Protein AF-A0A822CH67-F1 (afdb_monomer_lite)

Secondary structure (DSSP, 8-state):
-HHHHHHHHHHHHHHHGGGS-HHHHHHHHHHHHHHHSSS--TTTHHHHHHHHHHHHHTHHHHHT-HHHHHHHHHHHHHHTT-S-HHHHHHHHHHHHHHHHHHT---HHHHHHHHHHHH---

Sequence (121 aa):
MKIKGARAIQMIGETLKMNLNNEYLFILVELLLKGLYGRVYEGKEYFLRSIETICIHCKDSLKTSSDLVQRIYENILKECKKQSLQYRSVAIRVLSLLADQYNFQVYDLFWTWFEKTFKQP

Structure (mmCIF, N/CA/C/O backbone):
data_AF-A0A822CH67-F1
#
_entry.id   AF-A0A822CH67-F1
#
loop_
_atom_site.group_PDB
_atom_site.id
_atom_site.type_symbol
_atom_site.label_atom_id
_atom_site.label_alt_id
_atom_site.label_comp_id
_atom_site.label_asym_id
_atom_site.label_entity_id
_atom_site.label_seq_id
_atom_site.pdbx_PDB_ins_code
_atom_site.Cartn_x
_atom_site.Cartn_y
_atom_site.Cartn_z
_atom_site.occupancy
_atom_site.B_iso_or_equiv
_atom_site.auth_seq_id
_atom_site.auth_comp_id
_atom_site.auth_asym_id
_atom_site.auth_atom_id
_atom_site.pdbx_PDB_model_num
ATOM 1 N N . MET A 1 1 ? 11.997 4.773 14.449 1.00 58.47 1 MET A N 1
ATOM 2 C CA . MET A 1 1 ? 12.827 4.069 13.438 1.00 58.47 1 MET A CA 1
ATOM 3 C C . MET A 1 1 ? 12.008 3.592 12.234 1.00 58.47 1 MET A C 1
ATOM 5 O O . MET A 1 1 ? 12.358 3.946 11.118 1.00 58.47 1 MET A O 1
ATOM 9 N N . LYS A 1 2 ? 10.875 2.900 12.446 1.00 80.94 2 LYS A N 1
ATOM 10 C CA . LYS A 1 2 ? 9.992 2.360 11.387 1.00 80.94 2 LYS A CA 1
ATOM 11 C C . LYS A 1 2 ? 9.565 3.374 10.306 1.00 80.94 2 LYS A C 1
ATOM 13 O O . LYS A 1 2 ? 9.723 3.098 9.125 1.00 80.94 2 LYS A O 1
ATOM 18 N N . ILE A 1 3 ? 9.117 4.571 10.698 1.00 90.00 3 ILE A N 1
ATOM 19 C CA . ILE A 1 3 ? 8.677 5.625 9.755 1.00 90.00 3 ILE A CA 1
ATOM 20 C C . ILE A 1 3 ? 9.832 6.144 8.884 1.00 90.00 3 ILE A C 1
ATOM 22 O O . ILE A 1 3 ? 9.661 6.351 7.687 1.00 90.00 3 ILE A O 1
ATOM 26 N N . LYS A 1 4 ? 11.020 6.340 9.477 1.00 90.31 4 LYS A N 1
ATOM 27 C CA . LYS A 1 4 ? 12.214 6.784 8.738 1.00 90.31 4 LYS A CA 1
ATOM 28 C C . LYS A 1 4 ? 12.610 5.754 7.677 1.00 90.31 4 LYS A C 1
ATOM 30 O O . LYS A 1 4 ? 12.953 6.145 6.570 1.00 90.31 4 LYS A O 1
ATOM 35 N N . GLY A 1 5 ? 12.486 4.463 8.002 1.00 91.19 5 GLY A N 1
ATOM 36 C CA . GLY A 1 5 ? 12.670 3.371 7.046 1.00 91.19 5 GLY A CA 1
ATOM 37 C C . GLY A 1 5 ? 11.697 3.459 5.872 1.00 91.19 5 GLY A C 1
ATOM 38 O O . GLY A 1 5 ? 12.144 3.496 4.735 1.00 91.19 5 GLY A O 1
ATOM 39 N N . ALA A 1 6 ? 10.392 3.593 6.132 1.00 92.81 6 ALA A N 1
ATOM 40 C CA . ALA A 1 6 ? 9.395 3.742 5.065 1.00 92.81 6 ALA A CA 1
ATOM 41 C C . ALA A 1 6 ? 9.723 4.917 4.125 1.00 92.81 6 ALA A C 1
ATOM 43 O O . ALA A 1 6 ? 9.807 4.745 2.914 1.00 92.81 6 ALA A O 1
ATOM 44 N N . ARG A 1 7 ? 10.025 6.095 4.685 1.00 93.69 7 ARG A N 1
ATOM 45 C CA . ARG A 1 7 ? 10.400 7.279 3.891 1.00 93.69 7 ARG A CA 1
ATOM 46 C C . ARG A 1 7 ? 11.691 7.091 3.086 1.00 93.69 7 ARG A C 1
ATOM 48 O O . ARG A 1 7 ? 11.775 7.583 1.969 1.00 93.69 7 ARG A O 1
ATOM 55 N N . ALA A 1 8 ? 12.683 6.381 3.622 1.00 94.62 8 ALA A N 1
ATOM 56 C CA . ALA A 1 8 ? 13.893 6.058 2.867 1.00 94.62 8 ALA A CA 1
ATOM 57 C C . ALA A 1 8 ? 13.575 5.140 1.676 1.00 94.62 8 ALA A C 1
ATOM 59 O O . ALA A 1 8 ? 14.041 5.385 0.569 1.00 94.62 8 ALA A O 1
ATOM 60 N N . ILE A 1 9 ? 12.721 4.133 1.880 1.00 93.88 9 ILE A N 1
ATOM 61 C CA . ILE A 1 9 ? 12.261 3.236 0.813 1.00 93.88 9 ILE A CA 1
ATOM 62 C C . ILE A 1 9 ? 11.483 4.007 -0.261 1.00 93.88 9 ILE A C 1
ATOM 64 O O . ILE A 1 9 ? 11.691 3.779 -1.450 1.00 93.88 9 ILE A O 1
ATOM 68 N N . GLN A 1 10 ? 10.637 4.955 0.148 1.00 94.31 10 GLN A N 1
ATOM 69 C CA . GLN A 1 10 ? 9.952 5.861 -0.772 1.00 94.31 10 GLN A CA 1
ATOM 70 C C . GLN A 1 10 ? 10.952 6.610 -1.664 1.00 94.31 10 GLN A C 1
ATOM 72 O O . GLN A 1 10 ? 10.841 6.558 -2.885 1.00 94.31 10 GLN A O 1
ATOM 77 N N . MET A 1 11 ? 11.963 7.238 -1.059 1.00 94.31 11 MET A N 1
ATOM 78 C CA . MET A 1 11 ? 12.993 7.978 -1.788 1.00 94.31 11 MET A CA 1
ATOM 79 C C . MET A 1 11 ? 13.777 7.077 -2.755 1.00 94.31 11 MET A C 1
ATOM 81 O O . MET A 1 11 ? 14.071 7.491 -3.875 1.00 94.31 11 MET A O 1
ATOM 85 N N . ILE A 1 12 ? 14.072 5.830 -2.365 1.00 92.38 12 ILE A N 1
ATOM 86 C CA . ILE A 1 12 ? 14.709 4.840 -3.249 1.00 92.38 12 ILE A CA 1
ATOM 87 C C . ILE A 1 12 ? 13.825 4.564 -4.473 1.00 92.38 12 ILE A C 1
ATOM 89 O O . ILE A 1 12 ? 14.323 4.601 -5.597 1.00 92.38 12 ILE A O 1
ATOM 93 N N . GLY A 1 13 ? 12.523 4.334 -4.273 1.00 90.25 13 GLY A N 1
ATOM 94 C CA . GLY A 1 13 ? 11.569 4.109 -5.363 1.00 90.25 13 GLY A CA 1
ATOM 95 C C . GLY A 1 13 ? 11.452 5.305 -6.315 1.00 90.25 13 GLY A C 1
ATOM 96 O O . GLY A 1 13 ? 11.467 5.126 -7.531 1.00 90.25 13 GLY A O 1
ATOM 97 N N . GLU A 1 14 ? 11.413 6.528 -5.778 1.00 92.12 14 GLU A N 1
ATOM 98 C CA . GLU A 1 14 ? 11.373 7.774 -6.567 1.00 92.12 14 GLU A CA 1
ATOM 99 C C . GLU A 1 14 ? 12.654 7.993 -7.378 1.00 92.12 14 GLU A C 1
ATOM 101 O O . GLU A 1 14 ? 12.595 8.465 -8.515 1.00 92.12 14 GLU A O 1
ATOM 106 N N . THR A 1 15 ? 13.806 7.643 -6.802 1.00 92.88 15 THR A N 1
ATOM 107 C CA . THR A 1 15 ? 15.123 7.899 -7.399 1.00 92.88 15 THR A CA 1
ATOM 108 C C . THR A 1 15 ? 15.486 6.845 -8.440 1.00 92.88 15 THR A C 1
ATOM 110 O O . THR A 1 15 ? 15.914 7.187 -9.540 1.00 92.88 15 THR A O 1
ATOM 113 N N . LEU A 1 16 ? 15.316 5.559 -8.111 1.00 90.00 16 LEU A N 1
ATOM 114 C CA . LEU A 1 16 ? 15.762 4.456 -8.964 1.00 90.00 16 LEU A CA 1
ATOM 115 C C . LEU A 1 16 ? 14.701 4.026 -9.980 1.00 90.00 16 LEU A C 1
ATOM 117 O O . LEU A 1 16 ? 15.068 3.641 -11.088 1.00 90.00 16 LEU A O 1
ATOM 121 N N . LYS A 1 17 ? 13.403 4.137 -9.662 1.00 89.12 17 LYS A N 1
ATOM 122 C CA . LYS A 1 17 ? 12.291 3.812 -10.576 1.00 89.12 17 LYS A CA 1
ATOM 123 C C . LYS A 1 17 ? 12.473 2.424 -11.223 1.00 89.12 17 LYS A C 1
ATOM 125 O O . LYS A 1 17 ? 12.571 1.426 -10.515 1.00 89.12 17 LYS A O 1
ATOM 130 N N . MET A 1 18 ? 12.572 2.366 -12.552 1.00 82.69 18 MET A N 1
ATOM 131 C CA . MET A 1 18 ? 12.810 1.154 -13.349 1.00 82.69 18 MET A CA 1
ATOM 132 C C . MET A 1 18 ? 14.223 0.559 -13.214 1.00 82.69 18 MET A C 1
ATOM 134 O O . MET A 1 18 ? 14.431 -0.590 -13.582 1.00 82.69 18 MET A O 1
ATOM 138 N N . ASN A 1 19 ? 15.190 1.310 -12.677 1.00 85.94 19 ASN A N 1
ATOM 139 C CA . ASN A 1 19 ? 16.560 0.828 -12.460 1.00 85.94 19 ASN A CA 1
ATOM 140 C C . ASN A 1 19 ? 16.702 0.015 -11.164 1.00 85.94 19 ASN A C 1
ATOM 142 O O . ASN A 1 19 ? 17.780 -0.499 -10.866 1.00 85.94 19 ASN A O 1
ATOM 146 N N . LEU A 1 20 ? 15.639 -0.080 -10.360 1.00 85.56 20 LEU A N 1
ATOM 147 C CA . LEU A 1 20 ? 15.633 -0.904 -9.163 1.00 85.56 20 LEU A CA 1
ATOM 148 C C . LEU A 1 20 ? 15.483 -2.379 -9.555 1.00 85.56 20 LEU A C 1
ATOM 150 O O . LEU A 1 20 ? 14.468 -2.786 -10.116 1.00 85.56 20 LEU A O 1
ATOM 154 N N . ASN A 1 21 ? 16.497 -3.181 -9.231 1.00 88.12 21 ASN A N 1
ATOM 155 C CA . ASN A 1 21 ? 16.485 -4.623 -9.467 1.00 88.12 21 ASN A CA 1
ATOM 156 C C . ASN A 1 21 ? 15.291 -5.299 -8.758 1.00 88.12 21 ASN A C 1
ATOM 158 O O . ASN A 1 21 ? 14.968 -4.960 -7.616 1.00 88.12 21 ASN A O 1
ATOM 162 N N . ASN A 1 22 ? 14.681 -6.285 -9.423 1.00 87.25 22 ASN A N 1
ATOM 163 C CA . ASN A 1 22 ? 13.502 -7.016 -8.950 1.00 87.25 22 ASN A CA 1
ATOM 164 C C . ASN A 1 22 ? 13.679 -7.668 -7.565 1.00 87.25 22 ASN A C 1
ATOM 166 O O . ASN A 1 22 ? 12.733 -7.680 -6.780 1.00 87.25 22 ASN A O 1
ATOM 170 N N . GLU A 1 23 ? 14.869 -8.176 -7.236 1.00 90.06 23 GLU A N 1
ATOM 171 C CA . GLU A 1 23 ? 15.160 -8.776 -5.928 1.00 90.06 23 GLU A CA 1
ATOM 172 C C . GLU A 1 23 ? 15.120 -7.723 -4.813 1.00 90.06 23 GLU A C 1
ATOM 174 O O . GLU A 1 23 ? 14.424 -7.890 -3.808 1.00 90.06 23 GLU A O 1
ATOM 179 N N . TYR A 1 24 ? 15.796 -6.588 -5.013 1.00 91.12 24 TYR A N 1
ATOM 180 C CA . TYR A 1 24 ? 15.755 -5.488 -4.050 1.00 91.12 24 TYR A CA 1
ATOM 181 C C . TYR A 1 24 ? 14.353 -4.895 -3.943 1.00 91.12 24 TYR A C 1
ATOM 183 O O . TYR A 1 24 ? 13.885 -4.641 -2.837 1.00 91.12 24 TYR A O 1
ATOM 191 N N . LEU A 1 25 ? 13.648 -4.734 -5.063 1.00 92.06 25 LEU A N 1
ATOM 192 C CA . LEU A 1 25 ? 12.256 -4.295 -5.079 1.00 92.06 25 LEU A CA 1
ATOM 193 C C . LEU A 1 25 ? 11.365 -5.209 -4.227 1.00 92.06 25 LEU A C 1
ATOM 195 O O . LEU A 1 25 ? 10.609 -4.710 -3.393 1.00 92.06 25 LEU A O 1
ATOM 199 N N . PHE A 1 26 ? 11.490 -6.529 -4.380 1.00 92.94 26 PHE A N 1
ATOM 200 C CA . PHE A 1 26 ? 10.756 -7.498 -3.568 1.00 92.94 26 PHE A CA 1
ATOM 201 C C . PHE A 1 26 ? 11.052 -7.324 -2.071 1.00 92.94 26 PHE A C 1
ATOM 203 O O . PHE A 1 26 ? 10.125 -7.215 -1.267 1.00 92.94 26 PHE A O 1
ATOM 210 N N . ILE A 1 27 ? 12.331 -7.215 -1.693 1.00 94.00 27 ILE A N 1
ATOM 211 C CA . ILE A 1 27 ? 12.745 -7.003 -0.296 1.00 94.00 27 ILE A CA 1
ATOM 212 C C . ILE A 1 27 ? 12.135 -5.713 0.268 1.00 94.00 27 ILE A C 1
ATOM 214 O O . ILE A 1 27 ? 11.604 -5.708 1.382 1.00 94.00 27 ILE A O 1
ATOM 218 N N . LEU A 1 28 ? 12.189 -4.618 -0.493 1.00 94.69 28 LEU A N 1
ATOM 219 C CA . LEU A 1 28 ? 11.654 -3.326 -0.07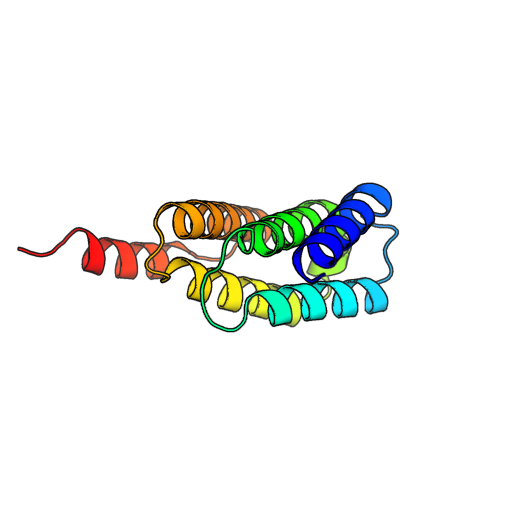3 1.00 94.69 28 LEU A CA 1
ATOM 220 C C . LEU A 1 28 ? 10.137 -3.376 0.128 1.00 94.69 28 LEU A C 1
ATOM 222 O O . LEU A 1 28 ? 9.641 -2.892 1.148 1.00 94.69 28 LEU A O 1
ATOM 226 N N . VAL A 1 29 ? 9.405 -3.999 -0.797 1.00 94.94 29 VAL A N 1
ATOM 227 C CA . VAL A 1 29 ? 7.956 -4.195 -0.669 1.00 94.94 29 VAL A CA 1
ATOM 228 C C . VAL A 1 29 ? 7.631 -5.032 0.566 1.00 94.94 29 VAL A C 1
ATOM 230 O O . VAL A 1 29 ? 6.796 -4.624 1.370 1.00 94.94 29 VAL A O 1
ATOM 233 N N . GLU A 1 30 ? 8.311 -6.156 0.783 1.00 95.06 30 GLU A N 1
ATOM 234 C CA . GLU A 1 30 ? 8.077 -7.018 1.948 1.00 95.06 30 GLU A CA 1
ATOM 235 C C . GLU A 1 30 ? 8.342 -6.288 3.276 1.00 95.06 30 GLU A C 1
ATOM 237 O O . GLU A 1 30 ? 7.583 -6.436 4.237 1.00 95.06 30 GLU A O 1
ATOM 242 N N . LEU A 1 31 ? 9.374 -5.440 3.342 1.00 95.31 31 LEU A N 1
ATOM 243 C CA . LEU A 1 31 ? 9.624 -4.591 4.512 1.00 95.31 31 LEU A CA 1
ATOM 244 C C . LEU A 1 31 ? 8.485 -3.593 4.755 1.00 95.31 31 LEU A C 1
ATOM 246 O O . LEU A 1 31 ? 8.076 -3.398 5.905 1.00 95.31 31 LEU A O 1
ATOM 250 N N . LEU A 1 32 ? 7.949 -2.984 3.693 1.00 96.31 32 LEU A N 1
ATOM 251 C CA . LEU A 1 32 ? 6.807 -2.079 3.802 1.00 96.31 32 LEU A CA 1
ATOM 252 C C . LEU A 1 32 ? 5.542 -2.814 4.260 1.00 96.31 32 LEU A C 1
ATOM 254 O O . LEU A 1 32 ? 4.874 -2.347 5.184 1.00 96.31 32 LEU A O 1
ATOM 258 N N . LEU A 1 33 ? 5.244 -3.981 3.679 1.00 95.81 33 LEU A N 1
ATOM 259 C CA . LEU A 1 33 ? 4.086 -4.802 4.042 1.00 95.81 33 LEU A CA 1
ATOM 260 C C . LEU A 1 33 ? 4.159 -5.278 5.497 1.00 95.81 33 LEU A C 1
ATOM 262 O O . LEU A 1 33 ? 3.177 -5.169 6.231 1.00 95.81 33 LEU A O 1
ATOM 266 N N . LYS A 1 34 ? 5.335 -5.706 5.974 1.00 94.62 34 LYS A N 1
ATOM 267 C CA . LYS A 1 34 ? 5.548 -6.025 7.398 1.00 94.62 34 LYS A CA 1
ATOM 268 C C . LYS A 1 34 ? 5.290 -4.820 8.303 1.00 94.62 34 LYS A C 1
ATOM 270 O O . LYS A 1 34 ? 4.777 -4.979 9.410 1.00 94.62 34 LYS A O 1
ATOM 275 N N . GLY A 1 35 ? 5.601 -3.612 7.835 1.00 93.00 35 GLY A N 1
ATOM 276 C CA . GLY A 1 35 ? 5.295 -2.361 8.531 1.00 93.00 35 GLY A CA 1
ATOM 277 C C . GLY A 1 35 ? 3.799 -2.050 8.651 1.00 93.00 35 GLY A C 1
ATOM 278 O O . GLY A 1 35 ? 3.398 -1.337 9.574 1.00 93.00 35 GLY A O 1
ATOM 279 N N . LEU A 1 36 ? 2.960 -2.618 7.778 1.00 94.75 36 LEU A N 1
ATOM 280 C CA . LEU A 1 36 ? 1.504 -2.505 7.871 1.00 94.75 36 LEU A CA 1
ATOM 281 C C . LEU A 1 36 ? 0.896 -3.433 8.930 1.00 94.75 36 LEU A C 1
ATOM 283 O O . LEU A 1 36 ? -0.234 -3.205 9.361 1.00 94.75 36 LEU A O 1
ATOM 287 N N . TYR A 1 37 ? 1.609 -4.452 9.407 1.00 92.19 37 TYR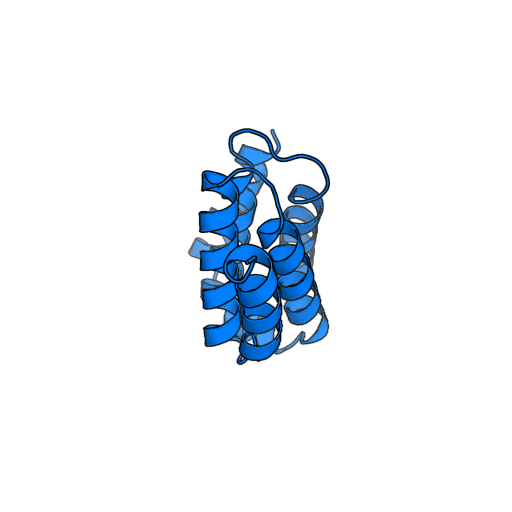 A N 1
ATOM 288 C CA . TYR A 1 37 ? 1.037 -5.382 10.376 1.00 92.19 37 TYR A CA 1
ATOM 289 C C . TYR A 1 37 ? 0.737 -4.713 11.732 1.00 92.19 37 TYR A C 1
ATOM 291 O O . TYR A 1 37 ? 1.501 -3.893 12.244 1.00 92.19 37 TYR A O 1
ATOM 299 N N . GLY A 1 38 ? -0.389 -5.094 12.341 1.00 90.94 38 GLY A N 1
ATOM 300 C CA . GLY A 1 38 ? -0.785 -4.658 13.683 1.00 90.94 38 GLY A CA 1
ATOM 301 C C . GLY A 1 38 ? -1.676 -3.408 13.739 1.00 90.94 38 GLY A C 1
ATOM 302 O O . GLY A 1 38 ? -2.476 -3.125 12.836 1.00 90.94 38 GLY A O 1
ATOM 303 N N . ARG A 1 39 ? -1.592 -2.695 14.872 1.00 91.75 39 ARG A N 1
ATOM 304 C CA . ARG A 1 39 ? -2.432 -1.527 15.199 1.00 91.75 39 ARG A CA 1
ATOM 305 C C . ARG A 1 39 ? -2.057 -0.308 14.348 1.00 91.75 39 ARG A C 1
ATOM 307 O O . ARG A 1 39 ? -0.959 -0.236 13.801 1.00 91.75 39 ARG A O 1
ATOM 314 N N . VAL A 1 40 ? -2.986 0.635 14.212 1.00 93.44 40 VAL A N 1
ATOM 315 C CA . VAL A 1 40 ? -2.706 1.943 13.601 1.00 93.44 40 VAL A CA 1
ATOM 316 C C . VAL A 1 40 ? -2.038 2.825 14.652 1.00 93.44 40 VAL A C 1
ATOM 318 O O . VAL A 1 40 ? -2.500 2.880 15.788 1.00 93.44 40 VAL A O 1
ATOM 321 N N . TYR A 1 41 ? -0.947 3.479 14.270 1.00 92.38 41 TYR A N 1
ATOM 322 C CA . TYR A 1 41 ? -0.213 4.442 15.084 1.00 92.38 41 TYR A CA 1
ATOM 323 C C . TYR A 1 41 ? 0.119 5.665 14.224 1.00 92.38 41 TYR A C 1
ATOM 325 O O . TYR A 1 41 ? 0.046 5.600 12.995 1.00 92.38 41 TYR A O 1
ATOM 333 N N . GLU A 1 42 ? 0.474 6.773 14.864 1.00 91.62 42 GLU A N 1
ATOM 334 C CA . GLU A 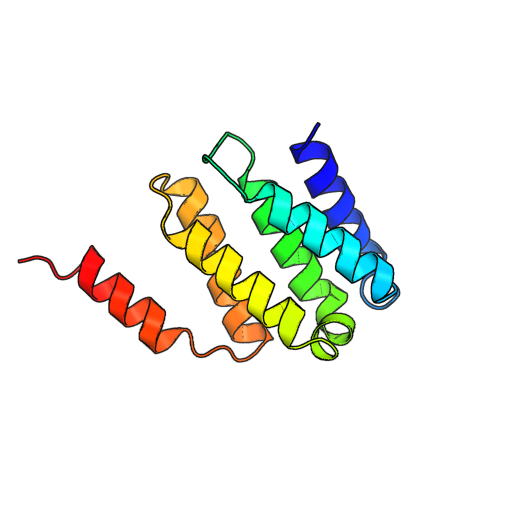1 42 ? 0.820 8.016 14.177 1.00 91.62 42 GLU A CA 1
ATOM 335 C C . GLU A 1 42 ? 1.986 7.819 13.193 1.00 91.62 42 GLU A C 1
ATOM 337 O O . GLU A 1 42 ? 3.035 7.276 13.545 1.00 91.62 42 GLU A O 1
ATOM 342 N N . GLY A 1 43 ? 1.810 8.227 11.937 1.00 91.38 43 GLY A N 1
ATOM 343 C CA . GLY A 1 43 ? 2.819 8.053 10.897 1.00 91.38 43 GLY A CA 1
ATOM 344 C C . GLY A 1 43 ? 2.803 6.678 10.223 1.00 91.38 43 GLY A C 1
ATOM 345 O O . GLY A 1 43 ? 3.621 6.415 9.338 1.00 91.38 43 GLY A O 1
ATOM 346 N N . LYS A 1 44 ? 1.896 5.765 10.583 1.00 95.12 44 LYS A N 1
ATOM 347 C CA . LYS A 1 44 ? 1.766 4.493 9.856 1.00 95.12 44 LYS A CA 1
ATOM 348 C C . LYS A 1 44 ? 1.349 4.715 8.395 1.00 95.12 44 LYS A C 1
ATOM 350 O O . LYS A 1 44 ? 1.679 3.907 7.532 1.00 95.12 44 LYS A O 1
ATOM 355 N N . GLU A 1 45 ? 0.680 5.822 8.084 1.00 95.12 45 GLU A N 1
ATOM 356 C CA . GLU A 1 45 ? 0.295 6.217 6.728 1.00 95.12 45 GLU A CA 1
ATOM 357 C C . GLU A 1 45 ? 1.491 6.416 5.787 1.00 95.12 45 GLU A C 1
ATOM 359 O O . GLU A 1 45 ? 1.332 6.276 4.576 1.00 95.12 45 GLU A O 1
ATOM 364 N N . TYR A 1 46 ? 2.700 6.663 6.313 1.00 95.69 46 TYR A N 1
ATOM 365 C CA . TYR A 1 46 ? 3.902 6.733 5.478 1.00 95.69 46 TYR A CA 1
ATOM 366 C C . TYR A 1 46 ? 4.200 5.401 4.793 1.00 95.69 46 TYR A C 1
ATOM 368 O O . TYR A 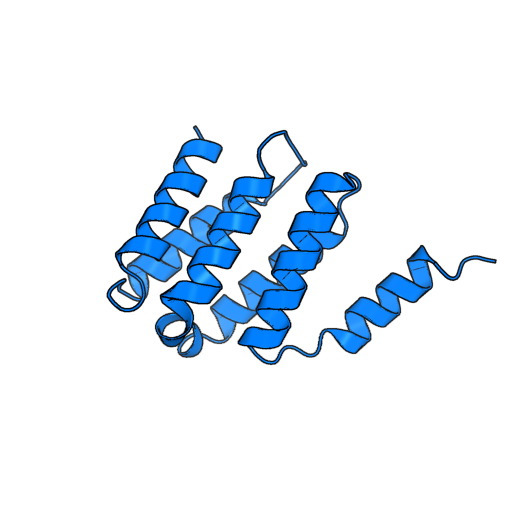1 46 ? 4.631 5.424 3.653 1.00 95.69 46 TYR A O 1
ATOM 376 N N . PHE A 1 47 ? 3.892 4.255 5.410 1.00 97.19 47 PHE A N 1
ATOM 377 C CA . PHE A 1 47 ? 4.039 2.956 4.745 1.00 97.19 47 PHE A CA 1
ATOM 378 C C . PHE A 1 47 ? 3.121 2.834 3.528 1.00 97.19 47 PHE A C 1
ATOM 380 O O . PHE A 1 47 ? 3.558 2.372 2.479 1.00 97.19 47 PHE A O 1
ATOM 387 N N . LEU A 1 48 ? 1.872 3.297 3.646 1.00 97.25 48 LEU A N 1
ATOM 388 C CA . LEU A 1 48 ? 0.916 3.298 2.537 1.00 97.25 48 LEU A CA 1
ATOM 389 C C . LEU A 1 48 ? 1.409 4.189 1.389 1.00 97.25 48 LEU A C 1
ATOM 391 O O . LEU A 1 48 ? 1.384 3.767 0.238 1.00 97.25 48 LEU A O 1
ATOM 395 N N . ARG A 1 49 ? 1.911 5.389 1.709 1.00 96.31 49 ARG A N 1
ATOM 396 C CA . ARG A 1 49 ? 2.485 6.317 0.720 1.00 96.31 49 ARG A CA 1
ATOM 397 C C . ARG A 1 49 ? 3.737 5.745 0.053 1.00 96.31 49 ARG A C 1
ATOM 399 O O . ARG A 1 49 ? 3.884 5.857 -1.152 1.00 96.31 49 ARG A O 1
ATOM 406 N N . SER A 1 50 ? 4.614 5.080 0.802 1.00 96.38 50 SER A N 1
ATOM 407 C CA . SER A 1 50 ? 5.798 4.435 0.225 1.00 96.38 50 SER A CA 1
ATOM 408 C C . SER A 1 50 ? 5.433 3.281 -0.712 1.00 96.38 50 SER A C 1
ATOM 410 O O . SER A 1 50 ? 6.065 3.124 -1.753 1.00 96.38 50 SER A O 1
ATOM 412 N N . ILE A 1 51 ? 4.409 2.489 -0.368 1.00 96.25 51 ILE A N 1
ATOM 413 C CA . ILE A 1 51 ? 3.898 1.420 -1.240 1.00 96.25 51 ILE A CA 1
ATOM 414 C C . ILE A 1 51 ? 3.332 2.014 -2.525 1.00 96.25 51 ILE A C 1
ATOM 416 O O . ILE A 1 51 ? 3.656 1.531 -3.605 1.00 96.25 51 ILE A O 1
ATOM 420 N N . GLU A 1 52 ? 2.525 3.066 -2.414 1.00 95.69 52 GLU A N 1
ATOM 421 C CA . GLU A 1 52 ? 2.003 3.801 -3.563 1.00 95.69 52 GLU A CA 1
ATOM 422 C C . GLU A 1 52 ? 3.130 4.274 -4.484 1.00 95.69 52 GLU A C 1
ATOM 424 O O . GLU A 1 52 ? 3.125 3.949 -5.668 1.00 95.69 52 GLU A O 1
ATOM 429 N N . THR A 1 53 ? 4.128 4.967 -3.938 1.00 95.00 53 THR A N 1
ATOM 430 C CA . THR A 1 53 ? 5.296 5.437 -4.687 1.00 95.00 53 THR A CA 1
ATOM 431 C C . THR A 1 53 ? 5.985 4.297 -5.435 1.00 95.00 53 THR A C 1
ATOM 433 O O . THR A 1 53 ? 6.241 4.422 -6.631 1.00 95.00 53 THR A O 1
ATOM 436 N N . ILE A 1 54 ? 6.261 3.173 -4.765 1.00 94.25 54 ILE A N 1
ATOM 437 C CA . ILE A 1 54 ? 6.861 2.002 -5.417 1.00 94.25 54 ILE A CA 1
ATOM 438 C C . ILE A 1 54 ? 5.957 1.485 -6.540 1.00 94.25 54 ILE A C 1
ATOM 440 O O . ILE A 1 54 ? 6.428 1.222 -7.644 1.00 94.25 54 ILE A O 1
ATOM 444 N N . CYS A 1 55 ? 4.657 1.377 -6.287 1.00 92.62 55 CYS A N 1
ATOM 445 C CA . CYS A 1 55 ? 3.709 0.859 -7.261 1.00 92.62 55 CYS A CA 1
ATOM 446 C C . CYS A 1 55 ? 3.584 1.754 -8.496 1.00 92.62 55 CYS A C 1
ATOM 448 O O . CYS A 1 55 ? 3.401 1.219 -9.586 1.00 92.62 55 CYS A O 1
ATOM 450 N N . ILE A 1 56 ? 3.734 3.073 -8.344 1.00 92.31 56 ILE A N 1
ATOM 451 C CA . ILE A 1 56 ? 3.735 4.049 -9.441 1.00 92.31 56 ILE A CA 1
ATOM 452 C C . ILE A 1 56 ? 5.056 4.002 -10.214 1.00 92.31 56 ILE A C 1
ATOM 454 O O . ILE A 1 56 ? 5.057 3.850 -11.437 1.00 92.31 56 ILE A O 1
ATOM 458 N N . HIS A 1 57 ? 6.179 4.149 -9.511 1.00 92.56 57 HIS A N 1
ATOM 459 C CA . HIS A 1 57 ? 7.484 4.405 -10.123 1.00 92.56 57 HIS A CA 1
ATOM 460 C C . HIS A 1 57 ? 8.236 3.143 -10.555 1.00 92.56 57 HIS A C 1
ATOM 462 O O . HIS A 1 57 ? 9.061 3.218 -11.463 1.00 92.56 57 HIS A O 1
ATOM 468 N N . CYS A 1 58 ? 7.938 1.990 -9.954 1.00 91.19 58 CYS A N 1
ATOM 469 C CA . CYS A 1 58 ? 8.550 0.695 -10.272 1.00 91.19 58 CYS A CA 1
ATOM 470 C C . CYS A 1 58 ? 7.564 -0.253 -10.979 1.00 91.19 58 CYS A C 1
ATOM 472 O O . CYS A 1 58 ? 7.713 -1.472 -10.921 1.00 91.19 58 CYS A O 1
ATOM 474 N N . LYS A 1 59 ? 6.533 0.294 -11.635 1.00 88.81 59 LYS A N 1
ATOM 475 C CA . LYS A 1 59 ? 5.402 -0.475 -12.178 1.00 88.81 59 LYS A CA 1
ATOM 476 C C . LYS A 1 59 ? 5.795 -1.567 -13.169 1.00 88.81 59 LYS A C 1
ATOM 478 O O . LYS A 1 59 ? 5.218 -2.647 -13.140 1.00 88.81 59 LYS A O 1
ATOM 483 N N . ASP A 1 60 ? 6.767 -1.297 -14.036 1.00 85.75 60 ASP A N 1
ATOM 484 C CA . ASP A 1 60 ? 7.147 -2.228 -15.100 1.00 85.75 60 ASP A CA 1
ATOM 485 C C . ASP A 1 60 ? 7.887 -3.437 -14.509 1.00 85.75 60 ASP A C 1
ATOM 487 O O . ASP A 1 60 ? 7.603 -4.574 -14.878 1.00 85.75 60 ASP A O 1
ATOM 491 N N . SER A 1 61 ? 8.715 -3.199 -13.487 1.00 85.88 61 SER A N 1
ATOM 492 C CA . SER A 1 61 ? 9.356 -4.231 -12.664 1.00 85.88 61 SER A CA 1
ATOM 493 C C . SER A 1 61 ? 8.360 -5.018 -11.800 1.00 85.88 61 SER A C 1
ATOM 495 O O . SER A 1 61 ? 8.594 -6.179 -11.482 1.00 85.88 61 SER A O 1
ATOM 497 N N . LEU A 1 62 ? 7.236 -4.411 -11.399 1.00 85.06 62 LEU A N 1
ATOM 498 C CA . LEU A 1 62 ? 6.189 -5.089 -10.623 1.00 85.06 62 LEU A CA 1
ATOM 499 C C . LEU A 1 62 ? 5.254 -5.936 -11.489 1.00 85.06 62 LEU A C 1
ATOM 501 O O . LEU A 1 62 ? 4.805 -6.989 -11.042 1.00 85.06 62 LEU A O 1
ATOM 505 N N . LYS A 1 63 ? 4.976 -5.515 -12.728 1.00 80.56 63 LYS A N 1
ATOM 506 C CA . LYS A 1 63 ? 4.103 -6.251 -13.660 1.00 80.56 63 LYS A CA 1
ATOM 507 C C . LYS A 1 63 ? 4.619 -7.647 -14.000 1.00 80.56 63 LYS A C 1
ATOM 509 O O . LYS A 1 63 ? 3.820 -8.509 -14.346 1.00 80.56 63 LYS A O 1
ATOM 514 N N . THR A 1 64 ? 5.921 -7.892 -13.867 1.00 77.56 64 THR A N 1
ATOM 515 C CA . THR A 1 64 ? 6.500 -9.229 -14.055 1.00 77.56 64 THR A CA 1
ATOM 516 C C . THR A 1 64 ? 6.171 -10.197 -12.914 1.00 77.56 64 THR A C 1
ATOM 518 O O . THR A 1 64 ? 6.422 -11.389 -13.050 1.00 77.56 64 THR A O 1
ATOM 521 N N . SER A 1 65 ? 5.609 -9.707 -11.803 1.00 80.88 65 SER A N 1
ATOM 522 C CA . SER A 1 65 ? 5.388 -10.467 -10.569 1.00 80.88 65 SER A CA 1
ATOM 523 C C . SER A 1 65 ? 3.940 -10.330 -10.086 1.00 80.88 65 SER A C 1
ATOM 525 O O . SER A 1 65 ? 3.669 -9.641 -9.098 1.00 80.88 65 SER A O 1
ATOM 527 N N . SER A 1 66 ? 3.001 -11.006 -10.761 1.00 82.50 66 SER A N 1
ATOM 528 C CA . SER A 1 66 ? 1.561 -10.959 -10.440 1.00 82.50 66 SER A CA 1
ATOM 529 C C . SER A 1 66 ? 1.259 -11.259 -8.969 1.00 82.50 66 SER A C 1
ATOM 531 O O . SER A 1 66 ? 0.446 -10.570 -8.355 1.00 82.50 66 SER A O 1
ATOM 533 N N . ASP A 1 67 ? 1.969 -12.219 -8.373 1.00 89.38 67 ASP A N 1
ATOM 534 C CA . ASP A 1 67 ? 1.771 -12.630 -6.978 1.00 89.38 67 ASP A CA 1
ATOM 535 C C . ASP A 1 67 ? 2.132 -11.529 -5.976 1.00 89.38 67 ASP A C 1
ATOM 537 O O . ASP A 1 67 ? 1.459 -11.354 -4.956 1.00 89.38 67 ASP A O 1
ATOM 541 N N . LEU A 1 68 ? 3.188 -10.758 -6.259 1.00 90.50 68 LEU A N 1
ATOM 542 C CA . LEU A 1 68 ? 3.602 -9.654 -5.397 1.00 90.50 68 LEU A CA 1
ATOM 543 C C . LEU A 1 68 ? 2.568 -8.530 -5.446 1.00 90.50 68 LEU A C 1
ATOM 545 O O . LEU A 1 68 ? 2.177 -8.007 -4.404 1.00 90.50 68 LEU A O 1
ATOM 549 N N . VAL A 1 69 ? 2.092 -8.193 -6.646 1.00 91.69 69 VAL A N 1
ATOM 550 C CA . VAL A 1 69 ? 1.063 -7.166 -6.839 1.00 91.69 69 VAL A CA 1
ATOM 551 C C . VAL A 1 69 ? -0.243 -7.574 -6.146 1.00 91.69 69 VAL A C 1
ATOM 553 O O . VAL A 1 69 ? -0.817 -6.772 -5.406 1.00 91.69 69 VAL A O 1
ATOM 556 N N . GLN A 1 70 ? -0.670 -8.832 -6.293 1.00 90.25 70 GLN A N 1
ATOM 557 C CA . GLN A 1 70 ? -1.838 -9.380 -5.596 1.00 90.25 70 GLN A CA 1
ATOM 558 C C . GLN A 1 70 ? -1.678 -9.289 -4.071 1.00 90.25 70 GLN A C 1
ATOM 560 O O . GLN A 1 70 ? -2.578 -8.837 -3.360 1.00 90.25 70 GLN A O 1
ATOM 565 N N . ARG A 1 71 ? -0.501 -9.647 -3.547 1.00 92.75 71 ARG A N 1
ATOM 566 C CA . ARG A 1 71 ? -0.210 -9.551 -2.112 1.00 92.75 71 ARG A CA 1
ATOM 567 C C . ARG A 1 71 ? -0.253 -8.110 -1.611 1.00 92.75 71 ARG A C 1
ATOM 569 O O . ARG A 1 71 ? -0.774 -7.867 -0.519 1.00 92.75 71 ARG A O 1
ATOM 576 N N . ILE A 1 72 ? 0.282 -7.153 -2.372 1.00 94.75 72 ILE A N 1
ATOM 577 C CA . ILE A 1 72 ? 0.179 -5.726 -2.040 1.00 94.75 72 ILE A CA 1
ATOM 578 C C . ILE A 1 72 ? -1.300 -5.340 -1.951 1.00 94.75 72 ILE A C 1
ATOM 580 O O . ILE A 1 72 ? -1.726 -4.824 -0.917 1.00 94.75 72 ILE A O 1
ATOM 584 N N . TYR A 1 73 ? -2.084 -5.653 -2.986 1.00 92.31 73 TYR A N 1
ATOM 585 C CA . TYR A 1 73 ? -3.513 -5.349 -3.051 1.00 92.31 73 TYR A CA 1
ATOM 586 C C . TYR A 1 73 ? -4.274 -5.866 -1.820 1.00 92.31 73 TYR A C 1
ATOM 588 O O . TYR A 1 73 ? -4.950 -5.099 -1.131 1.00 92.31 73 TYR A O 1
ATOM 596 N N . GLU A 1 74 ? -4.097 -7.139 -1.464 1.00 91.06 74 GLU A N 1
ATOM 597 C CA . GLU A 1 74 ? -4.763 -7.753 -0.310 1.00 91.06 74 GLU A CA 1
ATOM 598 C C . GLU A 1 74 ? -4.385 -7.106 1.028 1.00 91.06 74 GLU A C 1
ATOM 600 O O . GLU A 1 74 ? -5.223 -6.983 1.928 1.00 91.06 74 GLU A O 1
ATOM 605 N N . ASN A 1 75 ? -3.127 -6.688 1.186 1.00 94.50 75 ASN A N 1
ATOM 606 C CA . ASN A 1 75 ? -2.684 -5.997 2.394 1.00 94.50 75 ASN A CA 1
ATOM 607 C C . ASN A 1 75 ? -3.273 -4.584 2.482 1.00 94.50 75 ASN A C 1
ATOM 609 O O . ASN A 1 75 ? -3.776 -4.206 3.542 1.00 94.50 75 ASN A O 1
ATOM 613 N N . ILE A 1 76 ? -3.300 -3.828 1.380 1.00 94.25 76 ILE A N 1
ATOM 614 C CA . ILE A 1 76 ? -3.929 -2.498 1.355 1.00 94.25 76 ILE A CA 1
ATOM 615 C C . ILE A 1 76 ? -5.435 -2.597 1.626 1.00 94.25 76 ILE A C 1
ATOM 617 O O . ILE A 1 76 ? -5.984 -1.808 2.401 1.00 94.25 76 ILE A O 1
ATOM 621 N N . LEU A 1 77 ? -6.102 -3.612 1.078 1.00 89.88 77 LEU A N 1
ATOM 622 C CA . LEU A 1 77 ? -7.520 -3.861 1.317 1.00 89.88 77 LEU A CA 1
ATOM 623 C C . LEU A 1 77 ? -7.830 -4.120 2.804 1.00 89.88 77 LEU A C 1
ATOM 625 O O . LEU A 1 77 ? -8.862 -3.678 3.314 1.00 89.88 77 LEU A O 1
ATOM 629 N N . LYS A 1 78 ? -6.938 -4.806 3.532 1.00 91.31 78 LYS A N 1
ATOM 630 C CA . LYS A 1 78 ? -7.059 -4.991 4.992 1.00 91.31 78 LYS A CA 1
ATOM 631 C C . LYS A 1 78 ? -6.896 -3.670 5.745 1.00 91.31 78 LYS A C 1
ATOM 633 O O . LYS A 1 78 ? -7.627 -3.424 6.706 1.00 91.31 78 LYS A O 1
ATOM 638 N N . GLU A 1 79 ? -5.992 -2.799 5.302 1.00 93.50 79 GLU A N 1
ATOM 639 C CA . GLU A 1 79 ? -5.786 -1.487 5.923 1.00 93.50 79 GLU A CA 1
ATOM 640 C C . GLU A 1 79 ? -6.963 -0.519 5.675 1.00 93.50 79 GLU A C 1
ATOM 642 O O . GLU A 1 79 ? -7.271 0.302 6.542 1.00 93.50 79 GLU A O 1
ATOM 647 N N . CYS A 1 80 ? -7.722 -0.686 4.585 1.00 91.00 80 CYS A N 1
ATOM 648 C CA . CYS A 1 80 ? -8.970 0.057 4.340 1.00 91.00 80 CYS A CA 1
ATOM 649 C C . CYS A 1 80 ? -10.074 -0.233 5.377 1.00 91.00 80 CYS A C 1
ATOM 651 O O . CYS A 1 80 ? -11.028 0.531 5.503 1.00 91.00 80 CYS A O 1
ATOM 653 N N . LYS A 1 81 ? -9.960 -1.319 6.150 1.00 88.56 81 LYS A N 1
ATOM 654 C CA . LYS A 1 81 ? -10.945 -1.710 7.175 1.00 88.56 81 LYS A CA 1
ATOM 655 C C . LYS A 1 81 ? -10.608 -1.181 8.574 1.00 88.56 81 LYS A C 1
ATOM 657 O O . LYS A 1 81 ? -11.320 -1.484 9.528 1.00 88.56 81 LYS A O 1
ATOM 662 N N . LYS A 1 82 ? -9.520 -0.419 8.738 1.00 89.69 82 LYS A N 1
ATOM 663 C CA . LYS A 1 82 ? -9.127 0.135 10.045 1.00 89.69 82 LYS A CA 1
ATOM 664 C C . LYS A 1 82 ? -10.074 1.262 10.476 1.00 89.69 82 LYS A C 1
ATOM 666 O O . LYS A 1 82 ? -10.641 1.968 9.648 1.00 89.69 82 LYS A O 1
ATOM 671 N N . GLN A 1 83 ? -10.218 1.441 11.790 1.00 87.94 83 GLN A N 1
ATOM 672 C CA . GLN A 1 83 ? -11.171 2.396 12.373 1.00 87.94 83 GLN A CA 1
ATOM 673 C C . GLN A 1 83 ? -10.766 3.868 12.200 1.00 87.94 83 GLN A C 1
ATOM 675 O O . GLN A 1 83 ? -11.635 4.727 12.085 1.00 87.94 83 GLN A O 1
ATOM 680 N N . SER A 1 84 ? -9.463 4.174 12.169 1.00 91.69 84 SER A N 1
ATOM 681 C CA . SER A 1 84 ? -8.987 5.554 12.003 1.00 91.69 84 SER A CA 1
ATOM 682 C C . SER A 1 84 ? -9.369 6.096 10.6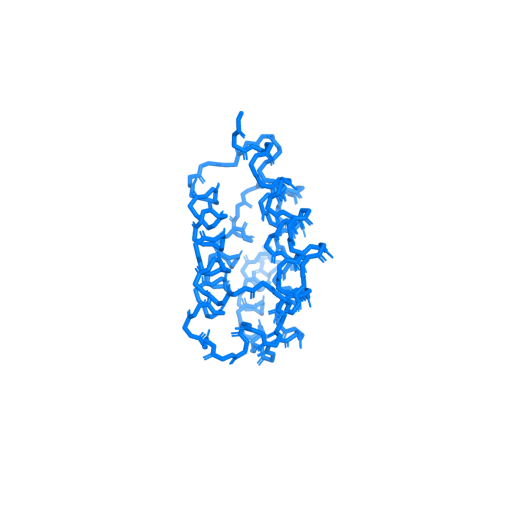27 1.00 91.69 84 SER A C 1
ATOM 684 O O . SER A 1 84 ? -8.884 5.606 9.607 1.00 91.69 84 SER A O 1
ATOM 686 N N . LEU A 1 85 ? -10.215 7.129 10.603 1.00 88.75 85 LEU A N 1
ATOM 687 C CA . LEU A 1 85 ? -10.737 7.722 9.372 1.00 88.75 85 LEU A CA 1
ATOM 688 C C . LEU A 1 85 ? -9.631 8.338 8.504 1.00 88.75 85 LEU A C 1
ATOM 690 O O . LEU A 1 85 ? -9.617 8.116 7.297 1.00 88.75 85 LEU A O 1
ATOM 694 N N . GLN A 1 86 ? -8.682 9.048 9.120 1.00 90.88 86 GLN A N 1
ATOM 695 C CA . GLN A 1 86 ? -7.542 9.662 8.426 1.00 90.88 86 GLN A CA 1
ATOM 696 C C . GLN A 1 86 ? -6.601 8.612 7.823 1.00 90.88 86 GLN A C 1
ATOM 698 O O . GLN A 1 86 ? -6.136 8.759 6.699 1.00 90.88 86 GLN A O 1
ATOM 703 N N . TYR A 1 87 ? -6.329 7.524 8.548 1.00 94.00 87 TYR A N 1
ATOM 704 C CA . TYR A 1 87 ? -5.503 6.437 8.022 1.00 94.00 87 TYR A CA 1
ATOM 705 C C . TYR A 1 87 ? -6.222 5.689 6.894 1.00 94.00 87 TYR A C 1
ATOM 707 O O . TYR A 1 87 ? -5.643 5.401 5.846 1.00 94.00 87 TYR A O 1
ATOM 715 N N . ARG A 1 88 ? -7.515 5.414 7.093 1.00 93.12 88 ARG A N 1
ATOM 716 C CA . ARG A 1 88 ? -8.363 4.715 6.131 1.00 93.12 88 ARG A CA 1
ATOM 717 C C . ARG A 1 88 ? -8.519 5.489 4.826 1.00 93.12 88 ARG A C 1
ATOM 719 O O . ARG A 1 88 ? -8.479 4.865 3.774 1.00 93.12 88 ARG A O 1
ATOM 726 N N . SER A 1 89 ? -8.662 6.815 4.861 1.00 92.00 89 SER A N 1
ATOM 727 C CA . SER A 1 89 ? -8.747 7.617 3.632 1.00 92.00 89 SER A CA 1
ATOM 728 C C . SER A 1 89 ? -7.470 7.507 2.793 1.00 92.00 89 SER A C 1
ATOM 730 O O . SER A 1 89 ? -7.550 7.361 1.575 1.00 92.00 89 SER A O 1
ATOM 732 N N . VAL A 1 90 ? -6.295 7.472 3.436 1.00 95.62 90 VAL A N 1
ATOM 733 C CA . VAL A 1 90 ? -5.026 7.204 2.745 1.00 95.62 90 VAL A CA 1
ATOM 734 C C . VAL A 1 90 ? -5.021 5.794 2.157 1.00 95.62 90 VAL A C 1
ATOM 736 O O . VAL A 1 90 ? -4.658 5.645 0.996 1.00 95.62 90 VAL A O 1
ATOM 739 N N . ALA A 1 91 ? -5.446 4.776 2.911 1.00 95.00 91 ALA A N 1
ATOM 740 C CA . ALA A 1 91 ? -5.483 3.394 2.425 1.00 95.00 91 ALA A CA 1
ATOM 741 C C . ALA A 1 91 ? -6.415 3.222 1.215 1.00 95.00 91 ALA A C 1
ATOM 743 O O . ALA A 1 91 ? -6.014 2.607 0.231 1.00 95.00 91 ALA A O 1
ATOM 744 N N . ILE A 1 92 ? -7.613 3.816 1.254 1.00 92.25 92 ILE A N 1
ATOM 745 C CA . ILE A 1 92 ? -8.586 3.775 0.150 1.00 92.25 92 ILE A CA 1
ATOM 746 C C . ILE A 1 92 ? -8.008 4.433 -1.103 1.00 92.25 92 ILE A C 1
ATOM 748 O O . ILE A 1 92 ? -8.101 3.863 -2.184 1.00 92.25 92 ILE A O 1
ATOM 752 N N . ARG A 1 93 ? -7.359 5.593 -0.959 1.00 93.75 93 ARG A N 1
ATOM 753 C CA . ARG A 1 93 ? -6.695 6.281 -2.074 1.00 93.75 93 ARG A CA 1
ATOM 754 C C . ARG A 1 93 ? -5.583 5.432 -2.699 1.00 93.75 93 ARG A C 1
ATOM 756 O O . ARG A 1 93 ? -5.451 5.391 -3.918 1.00 93.75 93 ARG A O 1
ATOM 763 N N . VAL A 1 94 ? -4.790 4.742 -1.877 1.00 94.75 94 VAL A N 1
ATOM 764 C CA . VAL A 1 94 ? -3.765 3.816 -2.386 1.00 94.75 94 VAL A CA 1
ATOM 765 C C . VAL A 1 94 ? -4.421 2.629 -3.093 1.00 94.75 94 VAL A C 1
ATOM 767 O O . VAL A 1 94 ? -3.986 2.262 -4.177 1.00 94.75 94 VAL A O 1
ATOM 770 N N . LEU A 1 95 ? -5.499 2.065 -2.540 1.00 92.06 95 LEU A N 1
ATOM 771 C CA . LEU A 1 95 ? -6.234 0.963 -3.163 1.00 92.06 95 LEU A CA 1
ATOM 772 C C . LEU A 1 95 ? -6.799 1.348 -4.536 1.00 92.06 95 LEU A C 1
ATOM 774 O O . LEU A 1 95 ? -6.655 0.580 -5.483 1.00 92.06 95 LEU A O 1
ATOM 778 N N . SER A 1 96 ? -7.409 2.532 -4.655 1.00 89.88 96 SER A N 1
ATOM 779 C CA . SER A 1 96 ? -7.952 3.018 -5.928 1.00 89.88 96 SER A CA 1
ATOM 780 C C . SER A 1 96 ? -6.861 3.214 -6.974 1.00 89.88 96 SER A C 1
ATOM 782 O O . SER A 1 96 ? -7.067 2.889 -8.137 1.00 89.88 96 SER A O 1
ATOM 784 N N . LEU A 1 97 ? -5.683 3.684 -6.558 1.00 91.75 97 LEU A N 1
ATOM 785 C CA . LEU A 1 97 ? -4.549 3.820 -7.464 1.00 91.75 97 LEU A CA 1
ATOM 786 C C . LEU A 1 97 ? -4.040 2.459 -7.941 1.00 91.75 97 LEU A C 1
ATOM 788 O O . LEU A 1 97 ? -3.796 2.275 -9.129 1.00 91.75 97 LEU A O 1
ATOM 792 N N . LEU A 1 98 ? -3.890 1.488 -7.034 1.00 89.81 98 LEU A N 1
ATOM 793 C CA . LEU A 1 98 ? -3.468 0.134 -7.408 1.00 89.81 98 LEU A CA 1
ATOM 794 C C . LEU A 1 98 ? -4.445 -0.509 -8.387 1.00 89.81 98 LEU A C 1
ATOM 796 O O . LEU A 1 98 ? -4.036 -1.210 -9.307 1.00 89.81 98 LEU A O 1
ATOM 800 N N . ALA A 1 99 ? -5.733 -0.269 -8.186 1.00 87.88 99 ALA A N 1
ATOM 801 C CA . ALA A 1 99 ? -6.758 -0.782 -9.062 1.00 87.88 99 ALA A CA 1
ATOM 802 C C . ALA A 1 99 ? -6.677 -0.239 -10.480 1.00 87.88 99 ALA A C 1
ATOM 804 O O . ALA A 1 99 ? -6.698 -1.028 -11.420 1.00 87.88 99 ALA A O 1
ATOM 805 N N . ASP A 1 100 ? -6.545 1.079 -10.611 1.00 88.31 100 ASP A N 1
ATOM 806 C CA . ASP A 1 100 ? -6.367 1.743 -11.899 1.00 88.31 100 ASP A CA 1
ATOM 807 C C . ASP A 1 100 ? -5.087 1.251 -12.589 1.00 88.31 100 ASP A C 1
ATOM 809 O O . ASP A 1 100 ? -5.076 0.866 -13.754 1.00 88.31 100 ASP A O 1
ATOM 813 N N . GLN A 1 101 ? -3.996 1.156 -11.829 1.00 87.94 101 GLN A N 1
ATOM 814 C CA . GLN A 1 101 ? -2.686 0.862 -12.389 1.00 87.94 101 GLN A CA 1
ATOM 815 C C . GLN A 1 101 ? -2.471 -0.609 -12.783 1.00 87.94 101 GLN A C 1
ATOM 817 O O . GLN A 1 101 ? -1.715 -0.893 -13.720 1.00 87.94 101 GLN A O 1
ATOM 822 N N . TYR A 1 102 ? -3.106 -1.543 -12.072 1.00 87.56 102 TYR A N 1
ATOM 823 C CA . TYR A 1 102 ? -2.949 -2.989 -12.275 1.00 87.56 102 TYR A CA 1
ATOM 824 C C . TYR A 1 102 ? -4.240 -3.682 -12.736 1.00 87.56 102 TYR A C 1
ATOM 826 O O . TYR A 1 102 ? -4.287 -4.908 -12.776 1.00 87.56 102 TYR A O 1
ATOM 834 N N . ASN A 1 103 ? -5.265 -2.914 -13.125 1.00 83.12 103 ASN A N 1
ATOM 835 C CA . ASN A 1 103 ? -6.568 -3.403 -13.590 1.00 83.12 103 ASN A CA 1
ATOM 836 C C . ASN A 1 103 ? -7.259 -4.366 -12.606 1.00 83.12 103 ASN A C 1
ATOM 838 O O . ASN A 1 103 ? -7.908 -5.331 -13.019 1.00 83.12 103 ASN A O 1
ATOM 842 N N . PHE A 1 104 ? -7.142 -4.119 -11.297 1.00 80.38 104 PHE A N 1
ATOM 843 C CA . PHE A 1 104 ? -7.911 -4.896 -10.324 1.00 80.38 104 PHE A CA 1
ATOM 844 C C . PHE A 1 104 ? -9.384 -4.501 -10.363 1.00 80.38 104 PHE A C 1
ATOM 846 O O . PHE A 1 104 ? -9.735 -3.323 -10.278 1.00 80.38 104 PHE A O 1
ATOM 853 N N . GLN A 1 105 ? -10.262 -5.503 -10.392 1.00 71.06 105 GLN A N 1
ATOM 854 C CA . GLN A 1 105 ? -11.692 -5.295 -10.197 1.00 71.06 105 GLN A CA 1
ATOM 855 C C . GLN A 1 105 ? -11.976 -5.005 -8.718 1.00 71.06 105 GLN A C 1
ATOM 857 O O . GLN A 1 105 ? -12.200 -5.898 -7.905 1.00 71.06 105 GLN A O 1
ATOM 862 N N . VAL A 1 106 ? -11.951 -3.725 -8.351 1.00 68.19 106 VAL A N 1
ATOM 863 C CA . VAL A 1 106 ? -12.304 -3.267 -6.991 1.00 68.19 106 VAL A CA 1
ATOM 864 C C . VAL A 1 106 ? -13.802 -3.168 -6.787 1.00 68.19 106 VAL A C 1
ATOM 866 O O . VAL A 1 106 ? -14.231 -3.029 -5.645 1.00 68.19 106 VAL A O 1
ATOM 869 N N . TYR A 1 107 ? -14.581 -3.182 -7.872 1.00 67.12 107 TYR A N 1
ATOM 870 C CA . TYR A 1 107 ? -15.997 -2.837 -7.843 1.00 67.12 107 TYR A CA 1
ATOM 871 C C . TYR A 1 107 ? -16.767 -3.716 -6.861 1.00 67.12 107 TYR A C 1
ATOM 873 O O . TYR A 1 107 ? -17.366 -3.182 -5.938 1.00 67.12 107 TYR A O 1
ATOM 881 N N . ASP A 1 108 ? -16.658 -5.040 -6.958 1.00 65.69 108 ASP A N 1
ATOM 882 C CA . ASP A 1 108 ? -17.434 -5.951 -6.106 1.00 65.69 108 ASP A CA 1
ATOM 883 C C . ASP A 1 108 ? -17.068 -5.825 -4.622 1.00 65.69 108 ASP A C 1
ATOM 885 O O . ASP A 1 108 ? -17.923 -5.872 -3.734 1.00 65.69 108 ASP A O 1
ATOM 889 N N . LEU A 1 109 ? -15.784 -5.599 -4.338 1.00 65.75 109 LEU A N 1
ATOM 890 C CA . LEU A 1 109 ? -15.268 -5.427 -2.982 1.00 65.75 109 LEU A CA 1
ATOM 891 C C . LEU A 1 109 ? -15.660 -4.079 -2.377 1.00 65.75 109 LEU A C 1
ATOM 893 O O . LEU A 1 109 ? -16.089 -4.022 -1.221 1.00 65.75 109 LEU A O 1
ATOM 897 N N . PHE A 1 110 ? -15.520 -3.008 -3.157 1.00 69.88 110 PHE A N 1
ATOM 898 C CA . PHE A 1 110 ? -15.946 -1.672 -2.772 1.00 69.88 110 PHE A CA 1
ATOM 899 C C . PHE A 1 110 ? -17.456 -1.636 -2.581 1.00 69.88 110 PHE A C 1
ATOM 901 O O . PHE A 1 110 ? -17.908 -1.131 -1.563 1.00 69.88 110 PHE A O 1
ATOM 908 N N . TRP A 1 111 ? -18.220 -2.235 -3.492 1.00 67.88 111 TRP A N 1
ATOM 909 C CA . TRP A 1 111 ? -19.674 -2.299 -3.431 1.00 67.88 111 TRP A CA 1
ATOM 910 C C . TRP A 1 111 ? -20.143 -3.048 -2.185 1.00 67.88 111 TRP A C 1
ATOM 912 O O . TRP A 1 111 ? -20.889 -2.496 -1.382 1.00 67.88 111 TRP A O 1
ATOM 922 N N . THR A 1 112 ? -19.596 -4.239 -1.926 1.00 69.75 112 THR A N 1
ATOM 923 C CA . THR A 1 112 ? -19.922 -5.018 -0.720 1.00 69.75 112 THR A CA 1
ATOM 924 C C . THR A 1 112 ? -19.599 -4.251 0.570 1.00 69.75 112 THR A C 1
ATOM 926 O O . THR A 1 112 ? -20.341 -4.317 1.554 1.00 69.75 112 THR A O 1
ATOM 929 N N . TRP A 1 113 ? -18.473 -3.530 0.608 1.00 69.50 113 TRP A N 1
ATOM 930 C CA . TRP A 1 113 ? -18.103 -2.709 1.763 1.00 69.50 113 TRP A CA 1
ATOM 931 C C . TRP A 1 113 ? -18.980 -1.457 1.900 1.00 69.50 113 TRP A C 1
ATOM 933 O O . TRP A 1 113 ? -19.397 -1.122 3.011 1.00 69.50 113 TRP A O 1
ATOM 943 N N . PHE A 1 114 ? -19.266 -0.784 0.787 1.00 66.81 114 PHE A N 1
ATOM 944 C CA . PHE A 1 114 ? -20.091 0.414 0.713 1.00 66.81 114 PHE A CA 1
ATOM 945 C C . PHE A 1 114 ? -21.509 0.116 1.194 1.00 66.81 114 PHE A C 1
ATOM 947 O O . PHE A 1 114 ? -22.014 0.821 2.064 1.00 66.81 114 PHE A O 1
ATOM 954 N N . GLU A 1 115 ? -22.108 -0.983 0.732 1.00 72.81 115 GLU A N 1
ATOM 955 C CA . GLU A 1 115 ? -23.415 -1.431 1.208 1.00 72.81 115 GLU A CA 1
ATOM 956 C C . GLU A 1 115 ? -23.400 -1.684 2.717 1.00 72.81 115 GLU A C 1
ATOM 958 O O . GLU A 1 115 ? -24.219 -1.129 3.434 1.00 72.81 115 GLU A O 1
ATOM 963 N N . LYS A 1 116 ? -22.414 -2.408 3.253 1.00 68.44 116 LYS A N 1
ATOM 964 C CA . LYS A 1 116 ? -22.350 -2.665 4.705 1.00 68.44 116 LYS A CA 1
ATOM 965 C C . LYS A 1 116 ? -22.148 -1.416 5.566 1.00 68.44 116 LYS A C 1
ATOM 967 O O . LYS A 1 116 ? -22.508 -1.436 6.741 1.00 68.44 116 LYS A O 1
ATOM 972 N N . THR A 1 117 ? -21.516 -0.383 5.015 1.00 61.47 117 THR A N 1
ATOM 973 C CA . THR A 1 117 ? -21.122 0.825 5.757 1.00 61.47 117 THR A CA 1
ATOM 974 C C . THR A 1 117 ? -22.167 1.936 5.655 1.00 61.47 117 THR A C 1
ATOM 976 O O . THR A 1 117 ? -22.335 2.686 6.611 1.00 61.47 117 THR A O 1
ATOM 979 N N . PHE A 1 118 ? -22.860 2.043 4.517 1.00 59.00 118 PHE A N 1
ATOM 980 C CA . PHE A 1 118 ? -23.789 3.140 4.222 1.00 59.00 118 PHE A CA 1
ATOM 981 C C . PHE A 1 118 ? -25.232 2.688 3.963 1.00 59.00 118 PHE A C 1
ATOM 983 O O . PHE A 1 118 ? -26.136 3.509 4.080 1.00 59.00 118 PHE A O 1
ATOM 990 N N . LYS A 1 119 ? -25.478 1.406 3.656 1.00 52.06 119 LYS A N 1
ATOM 991 C CA . LYS A 1 119 ? -26.814 0.795 3.729 1.00 52.06 119 LYS A CA 1
ATOM 992 C C . LYS A 1 119 ? -26.933 0.031 5.051 1.00 52.06 119 LYS A C 1
ATOM 994 O O . LYS A 1 119 ? -26.834 -1.193 5.092 1.00 52.06 119 LYS A O 1
ATOM 999 N N . GLN A 1 120 ? -27.149 0.746 6.145 1.00 44.94 120 GLN A N 1
ATOM 1000 C CA . GLN A 1 120 ? -27.906 0.179 7.262 1.00 44.94 120 GLN A CA 1
ATOM 1001 C C . GLN A 1 120 ? -29.232 0.947 7.364 1.00 44.94 120 GLN A C 1
ATOM 1003 O O . GLN A 1 120 ? -29.229 2.134 7.031 1.00 44.94 120 GLN A O 1
ATOM 1008 N N . PRO A 1 121 ? -30.347 0.267 7.695 1.00 50.22 121 PRO A N 1
ATOM 1009 C CA . PRO A 1 121 ? -31.664 0.892 7.823 1.00 50.22 121 PRO A CA 1
ATOM 1010 C C . PRO A 1 121 ? -31.704 1.973 8.907 1.00 50.22 121 PRO A C 1
ATOM 1012 O O . PRO A 1 121 ? -30.928 1.863 9.885 1.00 50.22 121 PRO A O 1
#

pLDDT: mean 87.14, std 10.84, range [44.94, 97.25]

Radius of gyration: 14.48 Å; chains: 1; bounding box: 48×22×30 Å

Foldseek 3Di:
DLLVLLVVLLVCCVVCQCVDDLVVLLVSLVSLLVLLPDADDPNSLSSLVSNLSNCVRNVVSC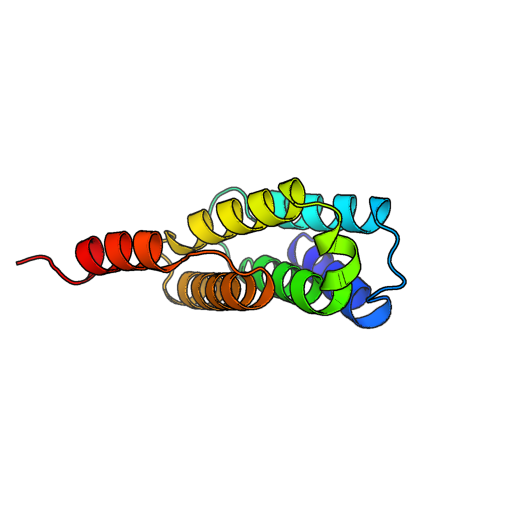LVPPPSLVVSLVSLLVQCPHPDPVSNVSSVVSNVSSCVSVVDPCPVVCVVVCCVVPPDD